Protein AF-A0A368F555-F1 (afdb_monomer)

Organism: Ancylostoma caninum (NCBI:txid29170)

Mean predicted aligned error: 8.05 Å

Foldseek 3Di:
DVVVDPDDDDCPPPDDDDDDPDPVPDDPVVVVVDDDDDDDDDDLVRQLVCCVPPVVVVVCVVVVHDPVRDDDDSVNSSVVSVPDDD

Solvent-accessible surface area (backbone atoms only — not comparable to full-atom values): 5897 Å² total; per-residue (Å²): 115,72,87,77,48,97,63,91,77,87,62,89,89,62,89,84,85,87,85,76,97,54,73,88,79,52,57,64,81,58,54,79,74,52,87,87,80,86,81,75,74,70,53,56,69,54,47,42,54,48,34,66,74,48,48,50,58,51,51,31,60,78,70,73,47,58,73,92,78,59,83,81,56,68,69,60,44,50,54,55,39,72,73,53,90,106

Structure (mmCIF, N/CA/C/O backbone):
data_AF-A0A368F555-F1
#
_entry.id   AF-A0A368F555-F1
#
loop_
_atom_site.group_PDB
_atom_site.id
_atom_site.type_symbol
_atom_site.label_atom_id
_atom_site.label_alt_id
_atom_site.label_comp_id
_atom_site.label_asym_id
_atom_site.label_entity_id
_atom_site.label_seq_id
_atom_site.pdbx_PDB_ins_code
_atom_site.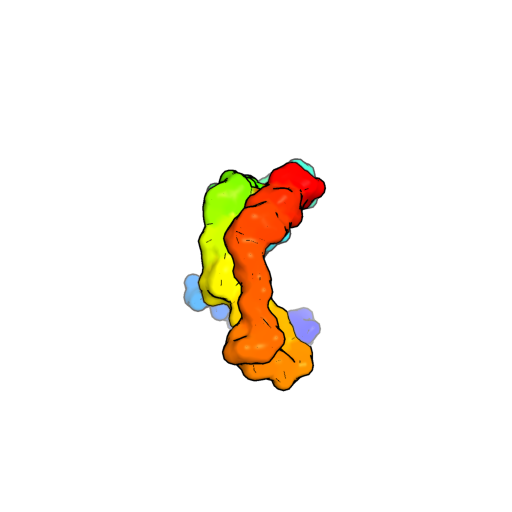Cartn_x
_atom_site.Cartn_y
_atom_site.Cartn_z
_atom_site.occupancy
_atom_site.B_iso_or_equiv
_atom_site.auth_seq_id
_atom_site.auth_comp_id
_atom_site.auth_asym_id
_atom_site.auth_atom_id
_atom_site.pdbx_PDB_model_num
ATOM 1 N N . MET A 1 1 ? -30.127 0.391 0.330 1.00 49.00 1 MET A N 1
ATO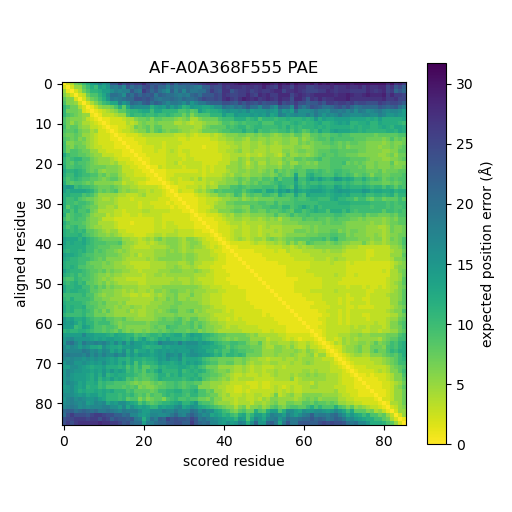M 2 C CA . MET A 1 1 ? -30.335 -1.061 0.124 1.00 49.00 1 MET A CA 1
ATOM 3 C C . MET A 1 1 ? -30.492 -1.793 1.456 1.00 49.00 1 MET A C 1
ATOM 5 O O . MET A 1 1 ? -31.512 -2.440 1.619 1.00 49.00 1 MET A O 1
ATOM 9 N N . PHE A 1 2 ? -29.608 -1.598 2.447 1.00 53.09 2 PHE A N 1
ATOM 10 C CA . PHE A 1 2 ? -29.808 -2.128 3.814 1.00 53.09 2 PHE A CA 1
ATOM 11 C C . PHE A 1 2 ? -31.028 -1.551 4.554 1.00 53.09 2 PHE A C 1
ATOM 13 O O . PHE A 1 2 ? -31.668 -2.254 5.318 1.00 53.09 2 PHE A O 1
ATOM 20 N N . SER A 1 3 ? -31.420 -0.307 4.269 1.00 57.94 3 SER A N 1
ATOM 21 C CA . SER A 1 3 ? -32.615 0.321 4.856 1.00 57.94 3 SER A CA 1
ATOM 22 C C . SER A 1 3 ? -33.959 -0.245 4.371 1.00 57.94 3 SER A C 1
ATOM 24 O O . SER A 1 3 ? -34.993 0.110 4.924 1.00 57.94 3 SER A O 1
ATOM 26 N N . TYR A 1 4 ? -33.967 -1.096 3.337 1.00 60.06 4 TYR A N 1
ATOM 27 C CA . TYR A 1 4 ? -35.197 -1.660 2.759 1.00 60.06 4 TYR A CA 1
ATOM 28 C C . TYR A 1 4 ? -35.547 -3.045 3.317 1.00 60.06 4 TYR A C 1
ATOM 30 O O . TYR A 1 4 ? -36.690 -3.480 3.214 1.00 60.06 4 TYR A O 1
ATOM 38 N N . LEU A 1 5 ? -34.576 -3.736 3.913 1.00 62.12 5 LEU A N 1
ATOM 39 C CA . LEU A 1 5 ? -34.732 -5.054 4.513 1.00 62.12 5 LEU A CA 1
ATOM 40 C C . LEU A 1 5 ? -34.397 -4.899 5.993 1.00 62.12 5 LEU A C 1
ATOM 42 O O . LEU A 1 5 ? -33.232 -4.924 6.366 1.00 62.12 5 LEU A O 1
ATOM 46 N N . ASN A 1 6 ? -35.419 -4.738 6.835 1.00 65.12 6 ASN A N 1
ATOM 47 C CA . ASN A 1 6 ? -35.321 -4.703 8.305 1.00 65.12 6 ASN A CA 1
ATOM 48 C C . ASN A 1 6 ? -34.889 -6.062 8.909 1.00 65.12 6 ASN A C 1
ATOM 50 O O . ASN A 1 6 ? -35.322 -6.444 9.994 1.00 65.12 6 ASN A O 1
ATOM 54 N N . LEU A 1 7 ? -34.077 -6.833 8.185 1.00 77.44 7 LEU A N 1
ATOM 55 C CA . LEU A 1 7 ? -33.553 -8.111 8.626 1.00 77.44 7 LEU A CA 1
ATOM 56 C C . LEU A 1 7 ? -32.162 -7.880 9.232 1.00 77.44 7 LEU A C 1
ATOM 58 O O . LEU A 1 7 ? -31.325 -7.249 8.581 1.00 77.44 7 LEU A O 1
ATOM 62 N N . PRO A 1 8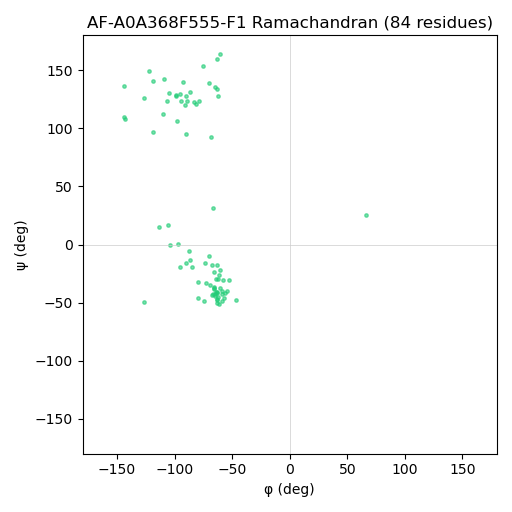 ? -31.885 -8.377 10.448 1.00 76.12 8 PRO A N 1
ATOM 63 C CA . PRO A 1 8 ? -30.537 -8.325 10.994 1.00 76.12 8 PRO A CA 1
ATOM 64 C C . PRO A 1 8 ? -29.584 -9.139 10.105 1.00 76.12 8 PRO A C 1
ATOM 66 O O . PRO A 1 8 ? -29.849 -10.302 9.804 1.00 76.12 8 PRO A O 1
ATOM 69 N N . PHE A 1 9 ? -28.480 -8.516 9.688 1.00 78.75 9 PHE A N 1
ATOM 70 C CA . PHE A 1 9 ? -27.381 -9.163 8.972 1.00 78.75 9 PHE A CA 1
ATOM 71 C C . PHE A 1 9 ? -26.201 -9.358 9.918 1.00 78.75 9 PHE A C 1
ATOM 73 O O . PHE A 1 9 ? -25.773 -8.414 10.581 1.00 78.75 9 PHE A O 1
ATOM 80 N N . ASP A 1 10 ? -25.670 -10.576 9.953 1.00 84.94 10 ASP A N 1
ATOM 81 C CA . ASP A 1 10 ? -24.466 -10.901 10.707 1.00 84.94 10 ASP A CA 1
ATOM 82 C C . ASP A 1 10 ? -23.218 -10.687 9.838 1.00 84.94 10 ASP A C 1
ATOM 84 O O . ASP A 1 10 ? -23.095 -11.254 8.751 1.00 84.94 10 ASP A O 1
ATOM 88 N N . LEU A 1 11 ? -22.298 -9.854 10.325 1.00 87.81 11 LEU A N 1
ATOM 89 C CA . LEU A 1 11 ? -21.012 -9.549 9.690 1.00 87.81 11 LEU A CA 1
ATOM 90 C C . LEU A 1 11 ? -19.826 -10.075 10.512 1.00 87.8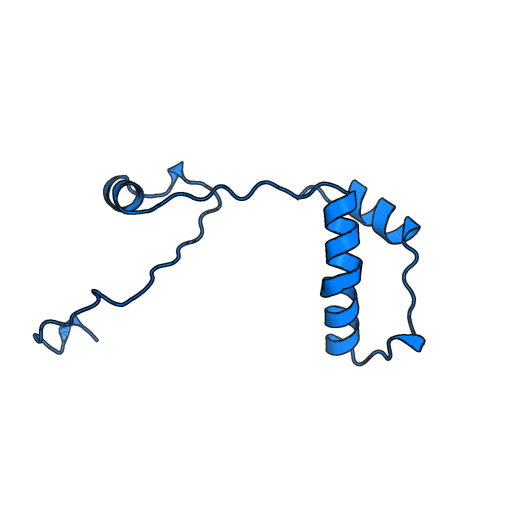1 11 LEU A C 1
ATOM 92 O O . LEU A 1 11 ? -18.690 -9.685 10.254 1.00 87.81 11 LEU A O 1
ATOM 96 N N . SER A 1 12 ? -20.060 -10.969 11.478 1.00 88.75 12 SER A N 1
ATOM 97 C CA . SER A 1 12 ? -19.024 -11.449 12.405 1.00 88.75 12 SER A CA 1
ATOM 98 C C . SER A 1 12 ? -17.850 -12.162 11.717 1.00 88.75 12 SER A C 1
ATOM 100 O O . SER A 1 12 ? -16.764 -12.218 12.281 1.00 88.75 12 SER A O 1
ATOM 102 N N . ASN A 1 13 ? -18.040 -12.676 10.495 1.00 90.88 13 ASN A N 1
ATOM 103 C CA . ASN A 1 13 ? -17.005 -13.370 9.711 1.00 90.88 13 ASN A CA 1
ATOM 104 C C . ASN A 1 13 ? -16.451 -12.535 8.538 1.00 90.88 13 ASN A C 1
ATOM 106 O O . ASN A 1 13 ? -15.862 -13.089 7.610 1.00 90.88 13 ASN A O 1
ATOM 110 N N . VAL A 1 14 ? -16.666 -11.216 8.536 1.00 92.44 14 VAL A N 1
ATOM 111 C CA . VAL A 1 14 ? -16.154 -10.313 7.495 1.00 92.44 14 VAL A CA 1
ATOM 112 C C . VAL A 1 14 ? -14.879 -9.628 7.980 1.00 92.44 14 VAL A C 1
ATOM 114 O O . VAL A 1 14 ? -14.867 -9.002 9.037 1.00 92.44 14 VAL A O 1
ATOM 117 N N . LEU A 1 15 ? -13.813 -9.709 7.180 1.00 92.94 15 LEU A N 1
ATOM 118 C CA . LEU A 1 15 ? -12.597 -8.929 7.397 1.00 92.94 15 LEU A CA 1
ATOM 119 C C . LEU A 1 15 ? -12.768 -7.533 6.793 1.00 92.94 15 LEU A C 1
ATOM 121 O O . LEU A 1 15 ? -12.994 -7.392 5.590 1.00 92.94 15 LEU A O 1
ATOM 125 N N . PHE A 1 16 ? -12.615 -6.508 7.624 1.00 92.56 16 PHE A N 1
ATOM 126 C CA . PHE A 1 16 ? -12.615 -5.115 7.193 1.00 92.56 16 PHE A CA 1
ATOM 127 C C . PHE A 1 16 ? -11.178 -4.612 7.064 1.00 92.56 16 PHE A C 1
ATOM 129 O O . PHE A 1 16 ? -10.387 -4.751 7.992 1.00 92.56 16 PHE A O 1
ATOM 136 N N . ILE A 1 17 ? -10.854 -4.016 5.915 1.00 93.31 17 ILE A N 1
ATOM 137 C CA . ILE A 1 17 ? -9.562 -3.375 5.652 1.00 93.31 17 ILE A CA 1
ATOM 138 C C . ILE A 1 17 ? -9.842 -1.948 5.185 1.00 93.31 17 ILE A C 1
ATOM 140 O O . ILE A 1 17 ? -10.598 -1.744 4.233 1.00 93.31 17 ILE A O 1
ATOM 144 N N . ALA A 1 18 ? -9.228 -0.973 5.849 1.00 91.94 18 ALA A N 1
ATOM 145 C CA . ALA A 1 18 ? -9.288 0.436 5.486 1.00 91.94 18 ALA A CA 1
ATOM 146 C C . ALA A 1 18 ? -7.871 0.969 5.248 1.00 91.94 18 ALA A C 1
ATOM 148 O O . ALA A 1 18 ? -6.915 0.510 5.870 1.00 91.94 18 ALA A O 1
ATOM 149 N N . THR A 1 19 ? -7.734 1.943 4.350 1.00 93.44 19 THR A N 1
ATOM 150 C CA . THR A 1 19 ? -6.471 2.642 4.091 1.00 93.44 19 THR A CA 1
ATOM 151 C C . THR A 1 19 ? -6.633 4.124 4.399 1.00 93.44 19 THR A C 1
ATOM 153 O O . THR A 1 19 ? -7.668 4.726 4.107 1.00 93.44 19 THR A O 1
A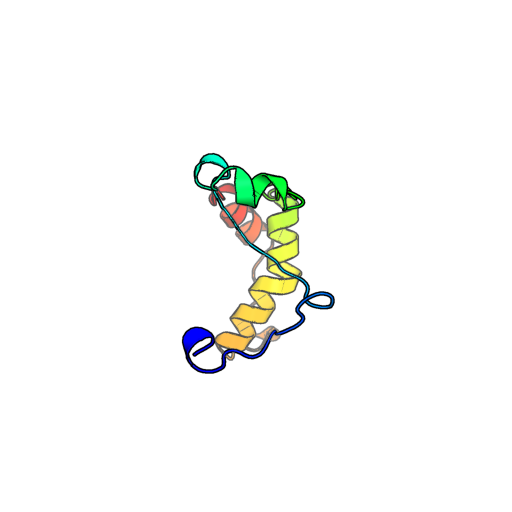TOM 156 N N . ALA A 1 20 ? -5.606 4.725 4.992 1.00 92.50 20 ALA A N 1
ATOM 157 C CA . ALA A 1 20 ? -5.559 6.154 5.259 1.00 92.50 20 ALA A CA 1
ATOM 158 C C . ALA A 1 20 ? -4.128 6.661 5.090 1.00 92.50 20 ALA A C 1
ATOM 160 O O . ALA A 1 20 ? -3.186 6.040 5.569 1.00 92.50 20 ALA A O 1
ATOM 161 N N . ASN A 1 21 ? -3.982 7.809 4.431 1.00 91.12 21 ASN A N 1
ATOM 162 C CA . ASN A 1 21 ? -2.691 8.497 4.332 1.00 91.12 21 ASN A CA 1
ATOM 163 C C . ASN A 1 21 ? -2.428 9.399 5.548 1.00 91.12 21 ASN A C 1
ATOM 165 O O . ASN A 1 21 ? -1.298 9.805 5.783 1.00 91.12 21 ASN A O 1
ATOM 169 N N . ASP A 1 22 ? -3.483 9.760 6.282 1.00 90.31 22 ASP A N 1
ATOM 170 C CA . ASP A 1 22 ? -3.431 10.657 7.431 1.00 90.31 22 ASP A CA 1
ATOM 171 C C . ASP A 1 22 ? -4.430 10.171 8.485 1.00 90.31 22 ASP A C 1
ATOM 173 O O . ASP A 1 22 ? -5.647 10.271 8.298 1.00 90.31 22 ASP A O 1
ATOM 177 N N . LEU A 1 23 ? -3.904 9.624 9.583 1.00 89.56 23 LEU A N 1
ATOM 178 C CA . LEU A 1 23 ? -4.700 9.081 10.684 1.00 89.56 23 LEU A CA 1
ATOM 179 C C . LEU A 1 23 ? -5.495 10.165 11.424 1.00 89.56 23 LEU A C 1
ATOM 181 O O . LEU A 1 23 ? -6.536 9.859 11.997 1.00 89.56 23 LEU A O 1
ATOM 185 N N . SER A 1 24 ? -5.070 11.433 11.372 1.00 90.25 24 SER A N 1
ATOM 186 C CA . SER A 1 24 ? -5.755 12.528 12.077 1.00 90.25 24 SER A CA 1
ATOM 187 C C . SER A 1 24 ? -7.147 12.836 11.516 1.00 90.25 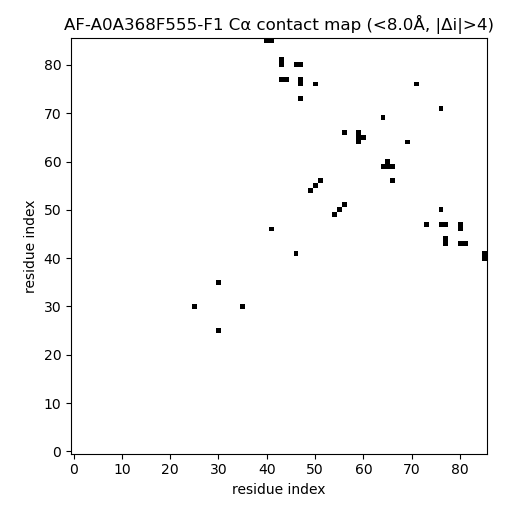24 SER A C 1
ATOM 189 O O . SER A 1 24 ? -7.964 13.470 12.183 1.00 90.25 24 SER A O 1
ATOM 191 N N . LYS A 1 25 ? -7.434 12.373 10.294 1.00 90.56 25 LYS A N 1
ATOM 192 C CA . LYS A 1 25 ? -8.726 12.550 9.618 1.00 90.56 25 LYS A CA 1
ATOM 193 C C . LYS A 1 25 ? -9.737 11.454 9.945 1.00 90.56 25 LYS A C 1
ATOM 195 O O . LYS A 1 25 ? -10.877 11.537 9.493 1.00 90.56 25 LYS A O 1
ATOM 200 N N . ILE A 1 26 ? -9.329 10.424 10.682 1.00 89.88 26 ILE A N 1
ATOM 201 C CA . ILE A 1 26 ? -10.204 9.328 11.087 1.00 89.88 26 ILE A CA 1
ATOM 202 C C . ILE A 1 26 ? -10.915 9.723 12.383 1.00 89.88 26 ILE A C 1
ATOM 204 O O . ILE A 1 26 ? -10.286 10.168 13.340 1.00 89.88 26 ILE A O 1
ATOM 208 N N . GLU A 1 27 ? -12.236 9.544 12.430 1.00 90.38 27 GLU A N 1
ATOM 209 C CA . GLU A 1 27 ? -13.000 9.763 13.659 1.00 90.38 27 GLU A CA 1
ATOM 210 C C . GLU A 1 27 ? -12.562 8.783 14.760 1.00 90.38 27 GLU A C 1
ATOM 212 O O . GLU A 1 27 ? -12.471 7.576 14.525 1.00 90.38 27 GLU A O 1
ATOM 217 N N . GLY A 1 28 ? -12.356 9.291 15.980 1.00 88.44 28 GLY A N 1
ATOM 218 C CA . GLY A 1 28 ? -11.901 8.502 17.135 1.00 88.44 28 GLY A CA 1
ATOM 219 C C . GLY A 1 28 ? -12.643 7.170 17.342 1.00 88.44 28 GLY A C 1
ATOM 220 O O . GLY A 1 28 ? -11.984 6.140 17.420 1.00 88.44 28 GLY A O 1
ATOM 221 N N . PRO A 1 29 ? -13.992 7.124 17.308 1.00 90.00 29 PRO A N 1
ATOM 222 C CA . PRO A 1 29 ? -14.737 5.876 17.503 1.00 90.00 29 PRO A CA 1
ATOM 223 C C . PRO A 1 29 ? -14.461 4.780 16.466 1.00 90.00 29 PRO A C 1
ATOM 225 O O . PRO A 1 29 ? -14.668 3.600 16.755 1.00 90.00 29 PRO A O 1
ATOM 228 N N . LEU A 1 30 ? -14.055 5.155 15.249 1.00 87.75 30 LEU A N 1
ATOM 229 C CA . LEU A 1 30 ? -13.623 4.205 14.228 1.00 87.75 30 LEU A CA 1
ATOM 230 C C . LEU A 1 30 ? -12.185 3.773 14.489 1.00 87.75 30 LEU A C 1
ATOM 232 O O . LEU A 1 30 ? -11.906 2.578 14.451 1.00 87.75 30 LEU A O 1
ATOM 236 N N . ALA A 1 31 ? -11.298 4.729 14.780 1.00 86.81 31 ALA A N 1
ATOM 237 C CA . ALA A 1 31 ? -9.895 4.458 15.082 1.00 86.81 31 ALA A CA 1
ATOM 238 C C . ALA A 1 31 ? -9.742 3.480 16.258 1.00 86.81 31 ALA A C 1
ATOM 240 O O . ALA A 1 31 ? -8.987 2.520 16.150 1.00 86.81 31 ALA A O 1
ATOM 241 N N . ASP A 1 32 ? -10.547 3.639 17.312 1.00 89.62 32 ASP A N 1
ATOM 242 C CA . ASP A 1 32 ? -10.542 2.778 18.505 1.00 89.62 32 ASP A CA 1
ATOM 243 C C . ASP A 1 32 ? -10.928 1.314 18.219 1.00 89.62 32 ASP A C 1
ATOM 245 O O . ASP A 1 32 ? -10.697 0.429 19.042 1.00 89.62 32 ASP A O 1
ATOM 249 N N . ARG A 1 33 ? -11.557 1.043 17.068 1.00 92.44 33 ARG A N 1
ATOM 250 C CA . ARG A 1 33 ? -11.999 -0.298 16.649 1.00 92.44 33 ARG A CA 1
ATOM 251 C C . ARG A 1 33 ? -11.098 -0.919 15.585 1.00 92.44 33 ARG A C 1
ATOM 253 O O . ARG A 1 33 ? -11.394 -2.022 15.127 1.00 92.44 33 ARG A O 1
ATOM 260 N N . MET A 1 34 ? -10.053 -0.216 15.158 1.00 92.94 34 MET A N 1
ATOM 261 C CA . MET A 1 34 ? -9.142 -0.661 14.111 1.00 92.94 34 MET A CA 1
ATOM 262 C C . MET A 1 34 ? -7.778 -1.012 14.698 1.00 92.94 34 MET A C 1
ATOM 264 O O . MET A 1 34 ? -7.263 -0.328 15.577 1.00 92.94 34 MET A O 1
ATOM 268 N N . GLU A 1 35 ? -7.164 -2.060 14.160 1.00 94.75 35 GLU A N 1
ATOM 269 C CA . GLU A 1 35 ? -5.731 -2.277 14.321 1.00 94.75 35 GLU A CA 1
ATOM 270 C C . GLU A 1 35 ? -4.996 -1.410 13.293 1.00 94.75 35 GLU A C 1
ATOM 272 O O . GLU A 1 35 ? -5.241 -1.516 12.088 1.00 94.75 35 GLU A O 1
ATOM 277 N N . ILE A 1 36 ? -4.129 -0.515 13.767 1.00 92.62 36 ILE A N 1
ATOM 278 C CA . ILE A 1 36 ? -3.380 0.397 12.901 1.00 92.62 36 ILE A CA 1
ATOM 279 C C . ILE A 1 36 ? -2.056 -0.261 12.520 1.00 92.62 36 ILE A C 1
ATOM 281 O O . ILE A 1 36 ? -1.226 -0.547 13.380 1.00 92.62 36 ILE A O 1
ATOM 285 N N . ILE A 1 37 ? -1.853 -0.449 11.217 1.00 94.19 37 ILE A N 1
ATOM 286 C CA . ILE A 1 37 ? -0.595 -0.929 10.642 1.00 94.19 37 ILE A CA 1
ATOM 287 C C . ILE A 1 37 ? 0.042 0.227 9.874 1.00 94.19 37 ILE A C 1
ATOM 289 O O . ILE A 1 37 ? -0.483 0.669 8.851 1.00 94.19 37 ILE A O 1
ATOM 293 N N . GLU A 1 38 ? 1.174 0.723 10.370 1.00 91.62 38 GLU A N 1
ATOM 294 C CA . GLU A 1 38 ? 1.925 1.782 9.700 1.00 91.62 38 GLU A CA 1
ATOM 295 C C . GLU A 1 38 ? 2.751 1.215 8.544 1.00 91.62 38 GLU A C 1
ATOM 297 O O . GLU A 1 38 ? 3.589 0.330 8.717 1.00 91.62 38 GLU A O 1
ATOM 302 N N . MET A 1 39 ? 2.521 1.756 7.350 1.00 90.44 39 MET A N 1
ATOM 303 C CA . MET A 1 39 ? 3.280 1.421 6.151 1.00 90.44 39 MET A CA 1
ATOM 304 C C . MET A 1 39 ? 4.352 2.488 5.940 1.00 90.44 39 MET A C 1
ATOM 306 O O . MET A 1 39 ? 4.047 3.612 5.540 1.00 90.44 39 MET A O 1
ATOM 310 N N . THR A 1 40 ? 5.609 2.150 6.217 1.00 89.06 40 THR A N 1
ATOM 311 C CA . THR A 1 40 ? 6.737 3.047 5.946 1.00 89.06 40 THR A CA 1
ATOM 312 C C . THR A 1 40 ? 7.068 3.077 4.456 1.00 89.06 40 THR A C 1
ATOM 314 O O . THR A 1 40 ? 6.827 2.112 3.730 1.00 89.06 40 THR A O 1
ATOM 317 N N . GLY A 1 41 ? 7.660 4.183 4.001 1.00 87.62 41 GLY A N 1
ATOM 318 C CA . GLY A 1 41 ? 8.210 4.270 2.651 1.00 87.62 41 GLY A CA 1
ATOM 319 C C . GLY A 1 41 ? 9.321 3.245 2.403 1.00 87.62 41 GLY A C 1
ATOM 320 O O . GLY A 1 41 ? 9.891 2.672 3.331 1.00 87.62 41 GLY A O 1
ATOM 321 N N . TYR A 1 42 ? 9.635 3.041 1.128 1.00 89.62 42 TYR A N 1
ATOM 322 C CA . TYR A 1 42 ? 10.664 2.103 0.683 1.00 89.62 42 TYR A CA 1
ATOM 323 C C . TYR A 1 42 ? 12.018 2.797 0.524 1.00 89.62 42 TYR A C 1
ATOM 325 O O . TYR A 1 42 ? 12.104 3.895 -0.039 1.00 89.62 42 TYR A O 1
ATOM 333 N N . SER A 1 43 ? 13.088 2.120 0.929 1.00 90.88 43 SER A N 1
ATOM 334 C CA . SER A 1 43 ? 14.455 2.490 0.568 1.00 90.88 43 SER A CA 1
ATOM 335 C C . SER A 1 43 ? 14.675 2.396 -0.945 1.00 90.88 43 SER A C 1
ATOM 337 O O . SER A 1 43 ? 13.962 1.690 -1.660 1.00 90.88 43 SER A O 1
ATOM 339 N N . THR A 1 44 ? 15.701 3.077 -1.461 1.00 89.31 44 THR A N 1
ATOM 340 C CA . THR A 1 44 ? 16.054 3.019 -2.890 1.00 89.31 44 THR A CA 1
ATOM 341 C C . THR A 1 44 ? 16.274 1.582 -3.369 1.00 89.31 44 THR A C 1
ATOM 343 O O . THR A 1 44 ? 15.810 1.219 -4.446 1.00 89.31 44 THR A O 1
ATOM 346 N N . ASN A 1 45 ? 16.923 0.741 -2.5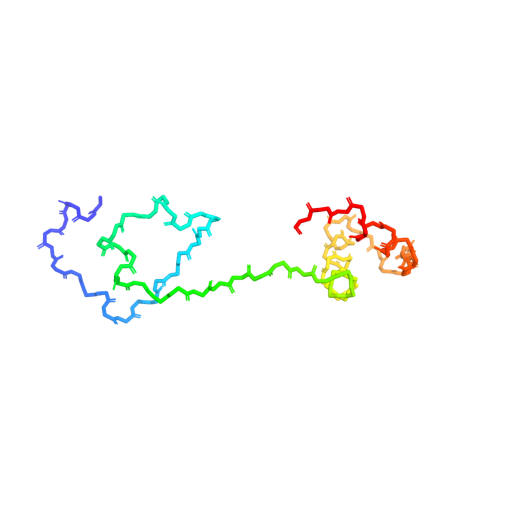58 1.00 90.44 45 ASN A N 1
ATOM 347 C CA . ASN A 1 45 ? 17.170 -0.659 -2.908 1.00 90.44 45 ASN A CA 1
ATOM 348 C C . ASN A 1 45 ? 15.867 -1.468 -2.984 1.00 90.44 45 ASN A C 1
ATOM 350 O O . ASN A 1 45 ? 15.677 -2.216 -3.939 1.00 90.44 45 ASN A O 1
ATOM 354 N N . GLU A 1 46 ? 14.943 -1.265 -2.040 1.00 92.06 46 GLU A N 1
ATOM 355 C CA . GLU A 1 46 ? 13.620 -1.903 -2.081 1.00 92.06 46 GLU A CA 1
ATOM 356 C C . GLU A 1 46 ? 12.808 -1.427 -3.291 1.00 92.06 46 GLU A C 1
ATOM 358 O O . GLU A 1 46 ? 12.185 -2.240 -3.970 1.00 92.06 46 GLU A O 1
ATOM 363 N N . LYS A 1 47 ? 12.858 -0.128 -3.627 1.00 91.06 47 LYS A N 1
ATOM 364 C CA . LYS A 1 47 ? 12.209 0.416 -4.834 1.00 91.06 47 LYS A CA 1
ATOM 365 C C . LYS A 1 47 ? 12.734 -0.257 -6.107 1.00 91.06 47 LYS A C 1
ATOM 367 O O . LYS A 1 47 ? 11.930 -0.598 -6.974 1.00 91.06 47 LYS A O 1
ATOM 372 N N . ILE A 1 48 ? 14.049 -0.475 -6.214 1.00 91.94 48 ILE A N 1
ATOM 373 C CA . ILE A 1 48 ? 14.665 -1.182 -7.350 1.00 91.94 48 ILE A CA 1
ATOM 374 C C . ILE A 1 48 ? 14.168 -2.632 -7.410 1.00 91.94 48 ILE A C 1
ATOM 376 O O . ILE A 1 48 ? 13.712 -3.072 -8.463 1.00 91.94 48 ILE A O 1
ATOM 380 N N . GLU A 1 49 ? 14.177 -3.354 -6.287 1.00 92.88 49 GLU A N 1
ATOM 381 C CA . GLU A 1 49 ? 13.739 -4.756 -6.240 1.00 92.88 49 GLU A CA 1
ATOM 382 C C . GLU A 1 49 ? 12.250 -4.906 -6.606 1.00 92.88 49 GLU A C 1
ATOM 384 O O . GLU A 1 49 ? 11.880 -5.787 -7.387 1.00 92.88 49 GLU A O 1
ATOM 389 N N . ILE A 1 50 ? 11.392 -4.005 -6.115 1.00 93.44 50 ILE A N 1
ATOM 390 C CA . ILE A 1 50 ? 9.968 -3.944 -6.481 1.00 93.44 50 ILE A CA 1
ATOM 391 C C . ILE A 1 50 ? 9.806 -3.630 -7.974 1.00 93.44 50 ILE A C 1
ATOM 393 O O . ILE A 1 50 ? 8.951 -4.220 -8.647 1.00 93.44 50 ILE A O 1
ATOM 397 N N . ALA A 1 51 ? 10.614 -2.715 -8.512 1.00 92.00 51 ALA A N 1
ATOM 398 C CA . ALA A 1 51 ? 10.563 -2.363 -9.922 1.00 92.00 51 ALA A CA 1
ATOM 399 C C . ALA A 1 51 ? 10.914 -3.560 -10.812 1.00 92.00 51 ALA A C 1
ATOM 401 O O . ALA A 1 51 ? 10.134 -3.898 -11.703 1.00 92.00 51 ALA A O 1
ATOM 402 N N . GLU A 1 52 ? 12.026 -4.238 -10.531 1.00 91.12 52 GLU A N 1
ATOM 403 C CA . GLU A 1 52 ? 12.498 -5.394 -11.296 1.00 91.12 52 GLU A CA 1
ATOM 404 C C . GLU A 1 52 ? 11.538 -6.587 -11.200 1.00 91.12 52 GLU A C 1
ATOM 406 O O . GLU A 1 52 ? 11.205 -7.195 -12.218 1.00 91.12 52 GLU A O 1
ATOM 411 N N . ARG A 1 53 ? 11.035 -6.903 -9.998 1.00 92.88 53 ARG A N 1
ATOM 412 C CA . ARG A 1 53 ? 10.172 -8.079 -9.789 1.00 92.88 53 ARG A CA 1
ATOM 413 C C . ARG A 1 53 ? 8.724 -7.877 -10.203 1.00 92.88 53 ARG A C 1
ATOM 415 O O . ARG A 1 53 ? 8.069 -8.841 -10.599 1.00 92.88 53 ARG A O 1
ATOM 422 N N . HIS A 1 54 ? 8.196 -6.661 -10.072 1.00 93.69 54 HIS A N 1
ATOM 423 C CA . HIS A 1 54 ? 6.757 -6.426 -10.186 1.00 93.69 54 HIS A CA 1
ATOM 424 C C . HIS A 1 54 ? 6.399 -5.353 -11.208 1.00 93.69 54 HIS A C 1
ATOM 426 O O . HIS A 1 54 ? 5.531 -5.591 -12.051 1.00 93.69 54 HIS A O 1
ATOM 432 N N . LEU A 1 55 ? 7.029 -4.176 -11.163 1.00 92.69 55 LEU A N 1
ATOM 433 C CA . LEU A 1 55 ? 6.582 -3.052 -11.993 1.00 92.69 55 LEU A CA 1
ATOM 434 C C . LEU A 1 55 ? 6.965 -3.228 -13.463 1.00 92.69 55 LEU A C 1
ATOM 436 O O . LEU A 1 55 ? 6.091 -3.091 -14.315 1.00 92.69 55 LEU A O 1
ATOM 440 N N . ILE A 1 56 ? 8.222 -3.565 -13.764 1.00 91.69 56 ILE A N 1
ATOM 441 C CA . ILE A 1 56 ? 8.716 -3.724 -15.139 1.00 91.69 56 ILE A CA 1
ATOM 442 C C . ILE A 1 56 ? 7.964 -4.848 -15.862 1.00 91.69 56 ILE A C 1
ATOM 444 O O . ILE A 1 56 ? 7.384 -4.560 -16.911 1.00 91.69 56 ILE A O 1
ATOM 448 N N . PRO A 1 57 ? 7.840 -6.077 -15.313 1.00 91.38 57 PRO A N 1
ATOM 449 C CA . PRO A 1 57 ? 7.078 -7.134 -15.978 1.00 91.38 57 PRO A CA 1
ATOM 450 C C . PRO A 1 57 ? 5.614 -6.742 -16.208 1.00 91.38 57 PRO A C 1
ATOM 452 O O . PRO A 1 57 ? 5.063 -6.983 -17.283 1.00 91.38 57 PRO A O 1
ATOM 455 N N . ARG A 1 58 ? 4.986 -6.074 -15.227 1.00 93.25 58 ARG A N 1
ATOM 456 C CA . ARG A 1 58 ? 3.600 -5.604 -15.344 1.00 93.25 58 ARG A CA 1
ATOM 457 C C . ARG A 1 58 ? 3.447 -4.545 -16.436 1.00 93.25 58 ARG A C 1
ATOM 459 O O . ARG A 1 58 ? 2.478 -4.599 -17.187 1.00 93.25 58 ARG A O 1
ATOM 466 N N . GLN A 1 59 ? 4.375 -3.592 -16.528 1.00 92.88 59 GLN A N 1
ATOM 467 C CA . GLN A 1 59 ? 4.351 -2.554 -17.561 1.00 92.88 59 GLN A CA 1
ATOM 468 C C . GLN A 1 59 ? 4.595 -3.136 -18.955 1.00 92.88 59 GLN A C 1
ATOM 470 O O . GLN A 1 59 ? 3.857 -2.792 -19.875 1.00 92.88 59 GLN A O 1
ATOM 475 N N . LEU A 1 60 ? 5.558 -4.048 -19.108 1.00 92.88 60 LEU A N 1
ATOM 476 C CA . LEU A 1 60 ? 5.815 -4.742 -20.374 1.00 92.88 60 LEU A CA 1
ATOM 477 C C . LEU A 1 60 ? 4.564 -5.475 -20.868 1.00 92.88 60 LEU A C 1
ATOM 479 O O . LEU A 1 60 ? 4.169 -5.305 -22.020 1.00 92.88 60 LEU A O 1
ATOM 483 N N . LEU A 1 61 ? 3.886 -6.201 -19.973 1.00 92.75 61 LEU A N 1
ATOM 484 C CA . LEU A 1 61 ? 2.640 -6.898 -20.289 1.00 92.75 61 LEU A CA 1
ATOM 485 C C . LEU A 1 61 ? 1.520 -5.932 -20.694 1.00 92.75 61 LEU A C 1
ATOM 487 O O . LEU A 1 61 ? 0.849 -6.167 -21.695 1.00 92.75 61 LEU A O 1
ATOM 491 N N . GLN A 1 62 ? 1.333 -4.830 -19.960 1.00 94.19 62 GLN A N 1
ATOM 492 C CA . GLN A 1 62 ? 0.312 -3.823 -20.279 1.00 94.19 62 GLN A CA 1
ATOM 493 C C . GLN A 1 62 ? 0.535 -3.143 -21.637 1.00 94.19 62 GLN A C 1
ATOM 495 O O . GLN A 1 62 ? -0.434 -2.757 -22.284 1.00 94.19 62 GLN A O 1
ATOM 500 N N . HIS A 1 63 ? 1.789 -3.024 -22.077 1.00 94.44 63 HIS A N 1
ATOM 501 C CA . HIS A 1 63 ? 2.151 -2.418 -23.360 1.00 94.44 63 HIS A CA 1
ATOM 502 C C . HIS A 1 63 ? 2.377 -3.448 -24.480 1.00 94.44 63 HIS A C 1
ATOM 504 O O . HIS A 1 63 ? 2.699 -3.064 -25.602 1.00 94.44 63 HIS A O 1
ATOM 510 N N . GLY A 1 64 ? 2.216 -4.749 -24.204 1.00 91.56 64 GLY A N 1
ATOM 511 C CA . GLY A 1 64 ? 2.423 -5.820 -25.185 1.00 91.56 64 GLY A CA 1
ATOM 512 C C . GLY A 1 64 ? 3.876 -5.981 -25.646 1.00 91.56 64 GLY A C 1
ATOM 513 O O . GLY A 1 64 ? 4.122 -6.459 -26.752 1.00 91.56 64 GLY A O 1
ATOM 514 N N . ILE A 1 65 ? 4.845 -5.566 -24.827 1.00 91.75 65 ILE A N 1
ATOM 515 C CA . ILE A 1 65 ? 6.273 -5.638 -25.146 1.00 91.75 65 ILE A CA 1
ATOM 516 C C . ILE A 1 65 ? 6.820 -6.985 -24.666 1.00 91.75 65 ILE A C 1
ATOM 518 O O . ILE A 1 65 ? 6.657 -7.354 -23.503 1.00 91.75 65 ILE A O 1
ATOM 522 N N . CYS A 1 66 ? 7.494 -7.717 -25.558 1.00 87.06 66 CYS A N 1
ATOM 523 C CA . CYS A 1 66 ? 8.205 -8.937 -25.181 1.00 87.06 66 CYS A CA 1
ATOM 524 C C . CYS A 1 66 ? 9.364 -8.588 -24.225 1.00 87.06 66 CYS A C 1
ATOM 526 O O . CYS A 1 66 ? 10.099 -7.644 -24.527 1.00 87.06 66 CYS A O 1
ATOM 528 N N . PRO A 1 67 ? 9.583 -9.328 -23.121 1.00 80.44 67 PRO A N 1
ATOM 529 C CA . PRO A 1 67 ? 10.685 -9.064 -22.189 1.00 80.44 67 PRO A CA 1
ATOM 530 C C . PRO A 1 67 ? 12.063 -8.982 -22.855 1.00 80.44 67 PRO A C 1
ATOM 532 O O . PRO A 1 67 ? 12.911 -8.203 -22.432 1.00 80.44 67 PRO A O 1
ATOM 535 N N . ASP A 1 68 ? 12.259 -9.719 -23.947 1.00 85.06 68 ASP A N 1
ATOM 536 C CA . ASP A 1 68 ? 13.520 -9.743 -24.691 1.00 85.06 68 ASP A CA 1
ATOM 537 C C . ASP A 1 68 ? 13.762 -8.470 -25.520 1.00 85.06 68 ASP A C 1
ATOM 539 O O . ASP A 1 68 ? 14.878 -8.216 -25.968 1.00 85.06 68 ASP A O 1
ATOM 543 N N . HIS A 1 69 ? 12.726 -7.657 -25.748 1.00 85.38 69 HIS A N 1
ATOM 544 C CA . HIS A 1 69 ? 12.812 -6.441 -26.563 1.00 85.38 69 HIS A CA 1
ATOM 545 C C . HIS A 1 69 ? 13.177 -5.193 -25.756 1.00 85.38 69 HIS A C 1
ATOM 547 O O . HIS A 1 69 ? 13.538 -4.175 -26.349 1.00 85.38 69 HIS A O 1
ATOM 553 N N . LEU A 1 70 ? 13.067 -5.238 -24.425 1.00 84.19 70 LEU A N 1
ATOM 554 C CA . LEU A 1 70 ? 13.362 -4.097 -23.568 1.00 84.19 70 LEU A CA 1
ATOM 555 C C . LEU A 1 70 ? 14.013 -4.554 -22.263 1.00 84.19 70 LEU A C 1
ATOM 557 O O . LEU A 1 70 ? 13.352 -5.087 -21.375 1.00 84.19 70 LEU A O 1
ATOM 561 N N . GLN A 1 71 ? 15.302 -4.252 -22.123 1.00 83.50 71 GLN A N 1
ATOM 562 C CA . GLN A 1 71 ? 16.017 -4.345 -20.854 1.00 83.50 71 GLN A CA 1
ATOM 563 C C . GLN A 1 71 ? 16.270 -2.947 -20.300 1.00 83.50 71 GLN A C 1
ATOM 565 O O . GLN A 1 71 ? 16.884 -2.104 -20.954 1.00 83.50 71 GLN A O 1
ATOM 570 N N . ILE A 1 72 ? 15.807 -2.715 -19.075 1.00 85.81 72 ILE A N 1
ATOM 571 C CA . ILE A 1 72 ? 16.102 -1.496 -18.325 1.00 85.81 72 ILE A CA 1
ATOM 572 C C . ILE A 1 72 ? 17.311 -1.791 -17.442 1.00 85.81 72 ILE A C 1
ATOM 574 O O . ILE A 1 72 ? 17.288 -2.733 -16.654 1.00 85.81 72 ILE A O 1
ATOM 578 N N . GLN A 1 73 ? 18.375 -1.002 -17.584 1.00 88.50 73 GLN A N 1
ATOM 579 C CA . GLN A 1 73 ? 19.573 -1.162 -16.761 1.00 88.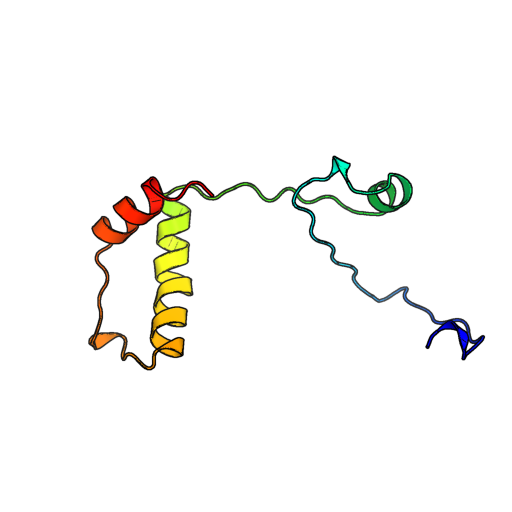50 73 GLN A CA 1
ATOM 580 C C . GLN A 1 73 ? 19.290 -0.749 -15.313 1.00 88.50 73 GLN A C 1
ATOM 582 O O . GLN A 1 73 ? 18.664 0.284 -15.068 1.00 88.50 73 GLN A O 1
ATOM 587 N N . THR A 1 74 ? 19.816 -1.508 -14.351 1.00 85.19 74 THR A N 1
ATOM 588 C CA . THR A 1 74 ? 19.649 -1.228 -12.917 1.00 85.19 74 THR A CA 1
ATOM 589 C C . THR A 1 74 ? 20.171 0.160 -12.524 1.00 85.19 74 THR A C 1
ATOM 591 O O . THR A 1 74 ? 19.597 0.802 -11.648 1.00 85.19 74 THR A O 1
ATOM 594 N N . ASP A 1 75 ? 21.191 0.691 -13.206 1.00 88.44 75 ASP A N 1
ATOM 595 C CA . ASP A 1 75 ? 21.674 2.059 -12.964 1.00 88.44 75 ASP A CA 1
ATOM 596 C C . ASP A 1 75 ? 20.637 3.124 -13.349 1.00 88.44 75 ASP A C 1
ATOM 598 O O . ASP A 1 75 ? 20.469 4.108 -12.630 1.00 88.44 75 ASP A O 1
ATOM 602 N N . ALA A 1 76 ? 19.870 2.902 -14.422 1.00 88.06 76 ALA A N 1
ATOM 603 C CA . ALA A 1 76 ? 18.758 3.780 -14.781 1.00 88.06 76 ALA A CA 1
ATOM 604 C C . ALA A 1 76 ? 17.638 3.719 -13.727 1.00 88.06 76 ALA A C 1
ATOM 606 O O . ALA A 1 76 ? 17.071 4.753 -13.373 1.00 88.06 76 ALA A O 1
ATOM 607 N N . LEU A 1 77 ? 17.364 2.532 -13.171 1.00 86.81 77 LEU A N 1
ATOM 608 C CA . LEU A 1 77 ? 16.407 2.367 -12.069 1.00 86.81 77 LE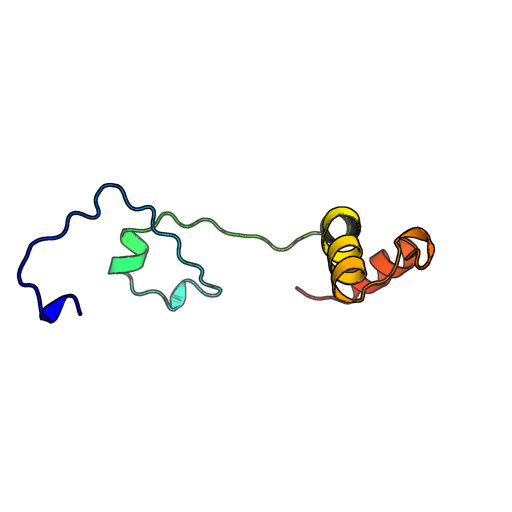U A CA 1
ATOM 609 C C . LEU A 1 77 ? 16.878 3.054 -10.787 1.00 86.81 77 LEU A C 1
ATOM 611 O O . LEU A 1 77 ? 16.060 3.644 -10.086 1.00 86.81 77 LEU A O 1
ATOM 615 N N . ARG A 1 78 ? 18.183 3.022 -10.494 1.00 86.94 78 ARG A N 1
ATOM 616 C CA . ARG A 1 78 ? 18.758 3.701 -9.326 1.00 86.94 78 ARG A CA 1
ATOM 617 C C . ARG A 1 78 ? 18.577 5.209 -9.420 1.00 86.94 78 ARG A C 1
ATOM 619 O O . ARG A 1 78 ? 18.065 5.807 -8.480 1.00 86.94 78 ARG A O 1
ATOM 626 N N . VAL A 1 79 ? 18.889 5.792 -10.578 1.00 87.19 79 VAL A N 1
ATOM 627 C CA . VAL A 1 79 ? 18.629 7.214 -10.834 1.00 87.19 79 VAL A CA 1
ATOM 628 C C . VAL A 1 79 ? 17.132 7.505 -10.684 1.00 87.19 79 VAL A C 1
ATOM 630 O O . VAL A 1 79 ? 16.752 8.388 -9.935 1.00 87.19 79 VAL A O 1
ATOM 633 N N . MET A 1 80 ? 16.231 6.732 -11.288 1.00 83.94 80 MET A N 1
ATOM 634 C CA . MET A 1 80 ? 14.788 6.978 -11.117 1.00 83.94 80 MET A CA 1
ATOM 635 C C . MET A 1 80 ? 14.308 6.870 -9.656 1.00 83.94 80 MET A C 1
ATOM 637 O O . MET A 1 80 ? 13.450 7.646 -9.226 1.00 83.94 80 MET A O 1
ATOM 641 N N . GLY A 1 81 ? 14.863 5.923 -8.895 1.00 79.31 81 GLY A N 1
ATOM 642 C CA . GLY A 1 81 ? 14.531 5.688 -7.492 1.00 79.31 81 GLY A CA 1
ATOM 643 C C . GLY A 1 81 ? 15.006 6.796 -6.552 1.00 79.31 81 GLY A C 1
ATOM 644 O O . GLY A 1 81 ? 14.296 7.118 -5.603 1.00 79.31 81 GLY A O 1
ATOM 645 N N . GLU A 1 82 ? 16.158 7.410 -6.833 1.00 76.38 82 GLU A N 1
ATOM 646 C CA . GLU A 1 82 ? 16.710 8.526 -6.050 1.00 76.38 82 GLU A CA 1
ATOM 647 C C . GLU A 1 82 ? 15.938 9.835 -6.258 1.00 76.38 82 GLU A C 1
ATOM 649 O O . GLU A 1 82 ? 15.796 10.624 -5.326 1.00 76.38 82 GLU A O 1
ATOM 654 N N . PHE A 1 83 ? 15.397 10.058 -7.460 1.00 62.72 83 PHE A N 1
ATOM 655 C CA . PHE A 1 83 ? 14.645 11.276 -7.786 1.00 62.72 83 PHE A CA 1
ATOM 656 C C . PHE A 1 83 ? 13.151 11.187 -7.424 1.00 62.72 83 PHE A C 1
ATOM 658 O O . PHE A 1 83 ? 12.464 12.209 -7.392 1.00 62.72 83 PHE A O 1
ATOM 665 N N . SER A 1 84 ? 12.634 9.988 -7.131 1.00 59.12 84 SER A N 1
ATOM 666 C CA . SER A 1 84 ? 11.247 9.794 -6.692 1.00 59.12 84 SER A CA 1
ATOM 667 C C . SER A 1 84 ? 11.117 9.862 -5.170 1.00 59.12 84 SER A C 1
ATOM 669 O O . SER A 1 84 ? 11.253 8.853 -4.465 1.00 59.12 84 SER A O 1
ATOM 671 N N . TYR A 1 85 ? 10.776 11.056 -4.678 1.00 49.69 85 TYR A N 1
ATOM 672 C CA . TYR A 1 85 ? 10.225 11.260 -3.338 1.00 49.69 85 TYR A CA 1
ATOM 673 C C . TYR A 1 85 ? 8.816 10.647 -3.277 1.00 49.69 85 TYR A C 1
ATOM 675 O O . TYR A 1 85 ? 7.833 11.284 -3.648 1.00 49.69 85 TYR A O 1
ATOM 683 N N . PHE A 1 86 ? 8.748 9.388 -2.852 1.00 47.59 86 PHE A N 1
ATOM 684 C CA . PHE A 1 86 ? 7.553 8.773 -2.275 1.00 47.59 86 PHE A CA 1
ATOM 685 C C . PHE A 1 86 ? 7.824 8.590 -0.794 1.00 47.59 86 PHE A C 1
ATOM 687 O O . PHE A 1 86 ? 8.915 8.027 -0.515 1.00 47.59 86 PHE A O 1
#

Nearest PDB structures (foldseek):
  7krz-assembly1_F  TM=9.200E-01  e=2.062E-03  Homo sapiens
  9cc0-assembly1_F  TM=8.776E-01  e=2.202E-03  Homo sapiens
  7p0m-assembly1_B  TM=9.243E-01  e=1.581E-02  Homo sapiens
  9cc3-assembly1_C  TM=9.416E-01  e=2.503E-02  Homo sapiens

Sequence (86 aa):
MFSYLNLPFDLSNVLFIATANDLSKIEGPLADRMEIIEMTGYSTNEKIEIAERHLIPRQLLQHGICPDHLQIQTDALRVMGEFSYF

InterPro domains:
  IPR027065 Lon protease [PTHR10046] (3-78)
  IPR027417 P-loop containing nucleoside triphosphate hydrolase [G3DSA:3.40.50.300] (1-39)
  IPR027417 P-loop containing nucleoside triphosphate hydrolase [SSF52540] (9-59)
  IPR027417 P-loop containing nucleoside triphosphate hydrolase [SSF52540] (41-80)

Radius of gyration: 21.13 Å; Cα contacts (8 Å, |Δi|>4): 25; chains: 1; bounding box: 57×26×45 Å

Secondary structure (DSSP, 8-state):
-GGG-------TTPPP----S-GGGS-HHHHTTS-----PPPPHHHHHHHIIIIIHHHHHHHTT--GGG----HHHHHHHHHH---

pLDDT: mean 85.51, std 11.4, range [47.59, 94.75]